Protein AF-A0A6G2QVH0-F1 (afdb_monomer)

Sequence (112 aa):
EAAEGAGGGAPEDGAGQADGPSGGPSKIRRVLAEARAYLDSPPPLGRVRSSFAPGGARTLRADGPGWSLVARTDDIAFVLLDDEPGEVLPVGRGPELPGLLEALDQMAVRPL

Nearest PDB structures (foldseek):
  1tlt-assembly1_B  TM=5.676E-01  e=3.567E+00  Escherichia coli
  6ake-assembly2_C  TM=4.814E-01  e=3.362E+00  Mus musculus
  4r7r-assembly1_A  TM=3.850E-01  e=2.093E+00  Clostridium perfringens ATCC 13124
  5b2g-assembly2_C  TM=3.885E-01  e=4.260E+00  Tequatrovirus T4

Radius of gyration: 17.77 Å; Cα contacts (8 Å, |Δi|>4): 153; chains: 1; bounding box: 30×69×36 Å

Mean predicted aligned error: 10.83 Å

Secondary structure (DSSP, 8-state):
--------------------SSSHHHHHHHHHHHHHHTTTSPPSTTSEEEEE-GGG-EEEEEEETTEEEEEETTSEEEEEESSSTT-EEEEE-TTTHHHHHHHHHHHSBPP-

Structure (mmCIF, N/CA/C/O backbone):
data_AF-A0A6G2QVH0-F1
#
_entry.id   AF-A0A6G2QVH0-F1
#
loop_
_atom_site.group_PDB
_atom_site.id
_atom_site.type_symbol
_atom_site.label_atom_id
_atom_site.label_alt_id
_atom_site.label_comp_id
_atom_site.label_asym_id
_a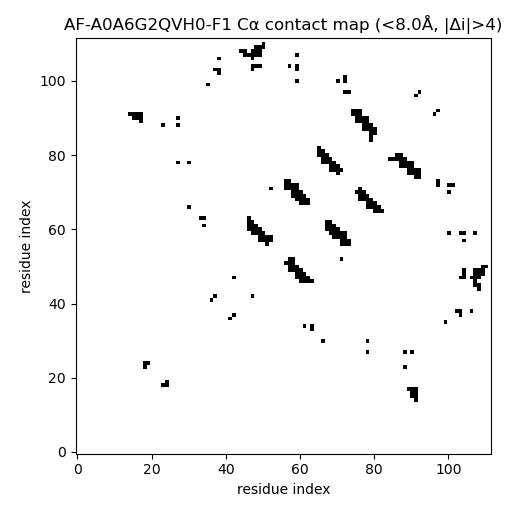tom_site.label_entity_id
_atom_site.label_seq_id
_atom_site.pdbx_PDB_ins_code
_atom_site.Cartn_x
_atom_site.Cartn_y
_atom_site.Cartn_z
_atom_site.occupancy
_atom_site.B_iso_or_equiv
_atom_site.auth_seq_id
_atom_site.auth_comp_id
_atom_site.auth_asym_id
_atom_site.auth_atom_id
_atom_site.pdbx_PDB_model_num
ATOM 1 N N . GLU A 1 1 ? 13.581 54.184 14.125 1.00 36.56 1 GLU A N 1
ATOM 2 C CA . GLU A 1 1 ? 12.708 53.866 12.975 1.00 36.56 1 GLU A CA 1
ATOM 3 C C . GLU A 1 1 ? 12.892 52.381 12.659 1.00 36.56 1 GLU A C 1
ATOM 5 O O . GLU A 1 1 ? 14.035 51.955 12.587 1.00 36.56 1 GLU A O 1
ATOM 10 N N . ALA A 1 2 ? 11.867 51.573 12.967 1.00 42.38 2 ALA A N 1
ATOM 11 C CA . ALA A 1 2 ? 11.057 50.780 12.013 1.00 42.38 2 ALA A CA 1
ATOM 12 C C . ALA A 1 2 ? 11.764 49.456 11.606 1.00 42.38 2 ALA A C 1
ATOM 14 O O . ALA A 1 2 ? 12.787 49.510 10.942 1.00 42.38 2 ALA A O 1
ATOM 15 N N . ALA A 1 3 ? 11.476 48.279 12.179 1.00 43.84 3 ALA A N 1
ATOM 16 C CA . ALA A 1 3 ? 10.267 47.430 12.178 1.00 43.84 3 ALA A CA 1
ATOM 17 C C . ALA A 1 3 ? 10.195 46.438 10.981 1.00 43.84 3 ALA A C 1
ATOM 19 O O . ALA A 1 3 ? 10.306 46.850 9.835 1.00 43.84 3 ALA A O 1
ATOM 20 N N . GLU A 1 4 ? 9.932 45.161 11.325 1.00 42.16 4 GLU A N 1
ATOM 21 C CA . GLU A 1 4 ? 9.333 44.064 10.518 1.00 42.16 4 GLU A CA 1
ATOM 22 C C . GLU A 1 4 ? 10.231 43.336 9.482 1.00 42.16 4 GLU A C 1
ATOM 24 O O . GLU A 1 4 ? 11.097 43.929 8.861 1.00 42.16 4 GLU A O 1
ATOM 29 N N . GLY A 1 5 ? 10.123 42.021 9.251 1.00 34.84 5 GLY A N 1
ATOM 30 C CA . GLY A 1 5 ? 9.069 41.083 9.626 1.00 34.84 5 GLY A CA 1
ATOM 31 C C . GLY A 1 5 ? 9.453 39.610 9.420 1.00 34.84 5 GLY A C 1
ATOM 32 O O . GLY A 1 5 ? 10.477 39.262 8.832 1.00 34.84 5 GLY A O 1
ATOM 33 N N . ALA A 1 6 ? 8.597 38.762 9.983 1.00 51.66 6 ALA A N 1
ATOM 34 C CA . ALA A 1 6 ? 8.628 37.310 9.961 1.00 51.66 6 ALA A CA 1
ATOM 35 C C . ALA A 1 6 ? 8.426 36.709 8.559 1.00 51.66 6 ALA A C 1
ATOM 37 O O . ALA A 1 6 ? 7.780 37.300 7.699 1.00 51.66 6 ALA A O 1
ATOM 38 N N . GLY A 1 7 ? 8.877 35.467 8.387 1.00 35.38 7 GLY A N 1
ATOM 39 C CA . GLY A 1 7 ? 8.505 34.629 7.252 1.00 35.38 7 GLY A CA 1
ATOM 40 C C . GLY A 1 7 ? 8.935 33.187 7.476 1.00 35.38 7 GLY A C 1
ATOM 41 O O . GLY A 1 7 ? 10.031 32.801 7.088 1.00 35.38 7 GLY A O 1
ATOM 42 N N . GLY A 1 8 ? 8.084 32.409 8.148 1.00 45.50 8 GLY A N 1
ATOM 43 C CA . GLY A 1 8 ? 8.244 30.964 8.260 1.00 45.50 8 GLY A CA 1
ATOM 44 C C . GLY A 1 8 ? 8.122 30.296 6.891 1.00 45.50 8 GLY A C 1
ATOM 45 O O . GLY A 1 8 ? 7.126 30.481 6.197 1.00 45.50 8 GLY A O 1
ATOM 46 N N . GLY A 1 9 ? 9.134 29.514 6.523 1.00 33.19 9 GLY A N 1
ATOM 47 C CA . GLY A 1 9 ? 9.053 28.534 5.445 1.00 33.19 9 GLY A CA 1
ATOM 48 C C . GLY A 1 9 ? 8.701 27.180 6.048 1.00 33.19 9 GLY A C 1
ATOM 49 O O . GLY A 1 9 ? 9.496 26.611 6.793 1.00 33.19 9 GLY A O 1
ATOM 50 N N . ALA A 1 10 ? 7.480 26.725 5.784 1.00 44.44 10 ALA A N 1
ATOM 51 C CA . ALA A 1 10 ? 6.983 25.393 6.106 1.00 44.44 10 ALA A CA 1
ATOM 52 C C . ALA A 1 10 ? 7.887 24.294 5.505 1.00 44.44 10 ALA A C 1
ATOM 54 O O . ALA A 1 10 ? 8.558 24.556 4.505 1.00 44.44 10 ALA A O 1
ATOM 55 N N . PRO A 1 11 ? 7.912 23.072 6.075 1.00 41.91 11 PRO A N 1
ATOM 56 C CA . PRO A 1 11 ? 8.564 21.950 5.415 1.00 41.91 11 PRO A CA 1
ATOM 57 C C . PRO A 1 11 ? 7.902 21.727 4.055 1.00 41.91 11 PRO A C 1
ATOM 59 O O . PRO A 1 11 ? 6.677 21.704 3.943 1.00 41.91 11 PRO A O 1
ATOM 62 N N . GLU A 1 12 ? 8.737 21.622 3.028 1.00 42.12 12 GLU A N 1
ATOM 63 C CA . GLU A 1 12 ? 8.329 21.332 1.664 1.00 42.12 12 GLU A CA 1
ATOM 64 C C . GLU A 1 12 ? 7.671 19.951 1.649 1.00 42.12 12 GLU A C 1
ATOM 66 O O . GLU A 1 12 ? 8.331 18.915 1.741 1.00 42.12 12 GLU A O 1
ATOM 71 N N . ASP A 1 13 ? 6.340 19.966 1.619 1.00 38.69 13 ASP A N 1
ATOM 72 C CA . ASP A 1 13 ? 5.498 18.799 1.422 1.00 38.69 13 ASP A CA 1
ATOM 73 C C . ASP A 1 13 ? 5.912 18.179 0.085 1.00 38.69 13 ASP A C 1
ATOM 75 O O . ASP A 1 13 ? 5.747 18.775 -0.985 1.00 38.69 13 ASP A O 1
ATOM 79 N N . GLY A 1 14 ? 6.565 17.021 0.174 1.00 41.44 14 GLY A N 1
ATOM 80 C CA . GLY A 1 14 ? 7.126 16.285 -0.944 1.00 41.44 14 GLY A CA 1
ATOM 81 C C . GLY A 1 14 ? 6.033 15.838 -1.902 1.00 41.44 14 GLY A C 1
ATOM 82 O O . GLY A 1 14 ? 5.589 14.692 -1.870 1.00 41.44 14 GLY A O 1
ATOM 83 N N . ALA A 1 15 ? 5.653 16.727 -2.816 1.00 42.66 15 ALA A N 1
ATOM 84 C CA . ALA A 1 15 ? 4.961 16.397 -4.047 1.00 42.66 15 ALA A CA 1
ATOM 85 C C . ALA A 1 15 ? 5.935 15.635 -4.957 1.00 42.66 15 ALA A C 1
ATOM 87 O O . ALA A 1 15 ? 6.425 16.141 -5.964 1.00 42.66 15 ALA A O 1
ATOM 88 N N . GLY A 1 16 ? 6.227 14.389 -4.581 1.00 41.03 16 GLY A N 1
ATOM 89 C CA . GLY A 1 16 ? 6.877 13.393 -5.419 1.00 41.03 16 GLY A CA 1
ATOM 90 C C . GLY A 1 16 ? 5.936 12.973 -6.542 1.00 41.03 16 GLY A C 1
ATOM 91 O O . GLY A 1 16 ? 5.456 11.841 -6.579 1.00 41.03 16 GLY A O 1
ATOM 92 N N . GLN A 1 17 ? 5.651 13.895 -7.459 1.00 47.59 17 GLN A N 1
ATOM 93 C CA . GLN A 1 17 ? 5.170 13.564 -8.788 1.00 47.59 17 GLN A CA 1
ATOM 94 C C . GLN A 1 17 ? 6.376 12.972 -9.527 1.00 47.59 17 GLN A C 1
ATOM 96 O O . GLN A 1 17 ? 7.109 13.674 -10.216 1.00 47.59 17 GLN A O 1
ATOM 101 N N . ALA A 1 18 ? 6.647 11.686 -9.300 1.00 48.97 18 ALA A N 1
ATOM 102 C CA . ALA A 1 18 ? 7.691 10.963 -10.011 1.00 48.97 18 ALA A CA 1
ATOM 103 C C . ALA A 1 18 ? 7.244 10.710 -11.464 1.00 48.97 18 ALA A C 1
ATOM 105 O O . ALA A 1 18 ? 6.919 9.589 -11.846 1.00 48.97 18 ALA A O 1
ATOM 106 N N . ASP A 1 19 ? 7.215 11.771 -12.272 1.00 47.31 19 ASP A N 1
ATOM 107 C CA . ASP A 1 19 ? 7.285 11.688 -13.730 1.00 47.31 19 ASP A CA 1
ATOM 108 C C . ASP A 1 19 ? 8.774 11.650 -14.112 1.00 47.31 19 ASP A C 1
ATOM 110 O O . ASP A 1 19 ? 9.397 12.648 -14.469 1.00 47.31 19 ASP A O 1
ATOM 114 N N . GLY A 1 20 ? 9.395 10.490 -13.884 1.00 40.84 20 GLY A N 1
ATOM 115 C CA . GLY A 1 20 ? 10.755 10.191 -14.331 1.00 40.84 20 GLY A CA 1
ATOM 116 C C . GLY A 1 20 ? 10.731 9.594 -15.745 1.00 40.84 20 GLY A C 1
ATOM 117 O O . GLY A 1 20 ? 9.853 8.776 -16.041 1.00 40.84 20 GLY A O 1
ATOM 118 N N . PRO A 1 21 ? 11.665 9.967 -16.639 1.00 46.03 21 PRO A N 1
ATOM 119 C CA . PRO A 1 21 ? 11.566 9.622 -18.048 1.00 46.03 21 PRO A CA 1
ATOM 120 C C . PRO A 1 21 ? 11.889 8.141 -18.288 1.00 46.03 21 PRO A C 1
ATOM 122 O O . PRO A 1 21 ? 12.950 7.655 -17.907 1.00 46.03 21 PRO A O 1
ATOM 125 N N . SER A 1 22 ? 11.004 7.485 -19.047 1.00 46.31 22 SER A N 1
ATOM 126 C CA . SER A 1 22 ? 11.174 6.175 -19.709 1.00 46.31 22 SER A CA 1
ATOM 127 C C . SER A 1 22 ? 10.753 4.930 -18.906 1.00 46.31 22 SER A C 1
ATOM 129 O O . SER A 1 22 ? 11.565 4.082 -18.569 1.00 46.31 22 SER A O 1
ATOM 131 N N . GLY A 1 23 ? 9.444 4.766 -18.668 1.00 49.31 23 GLY A N 1
ATOM 132 C CA . GLY A 1 23 ? 8.828 3.455 -18.369 1.00 49.31 23 GLY A CA 1
ATOM 133 C C . GLY A 1 23 ? 8.044 3.351 -17.055 1.00 49.31 23 GLY A C 1
ATOM 134 O O . GLY A 1 23 ? 7.127 2.533 -16.964 1.00 49.31 23 GLY A O 1
ATOM 135 N N . GLY A 1 24 ? 8.328 4.221 -16.081 1.00 57.97 24 GLY A N 1
ATOM 136 C CA . GLY A 1 24 ? 7.729 4.228 -14.737 1.00 57.97 24 GLY A CA 1
ATOM 137 C C . GLY A 1 24 ? 6.204 4.438 -14.654 1.00 57.97 24 GLY A C 1
ATOM 138 O O . GLY A 1 24 ? 5.532 3.639 -13.995 1.00 57.97 24 GLY A O 1
ATOM 139 N N . PRO A 1 25 ? 5.593 5.432 -15.337 1.00 63.97 25 PRO A N 1
ATOM 140 C CA . PRO A 1 25 ? 4.173 5.730 -15.133 1.00 63.97 25 PRO A CA 1
ATOM 141 C C . PRO A 1 25 ? 3.247 4.650 -15.703 1.00 63.97 25 PRO A C 1
ATOM 143 O O . PRO A 1 25 ? 2.178 4.404 -15.150 1.00 63.97 25 PRO A O 1
ATOM 146 N N . SER A 1 26 ? 3.645 3.951 -16.770 1.00 77.75 26 SER A N 1
ATOM 147 C CA . SER A 1 26 ? 2.822 2.869 -17.335 1.00 77.75 26 SER A CA 1
ATOM 148 C C . SER A 1 26 ? 2.787 1.636 -16.433 1.00 77.75 26 SER A C 1
ATOM 150 O O . SER A 1 26 ? 1.726 1.032 -16.273 1.00 77.75 26 SER A O 1
ATOM 152 N N . LYS A 1 27 ? 3.914 1.286 -15.798 1.00 84.75 27 LYS A N 1
ATOM 153 C CA . LYS A 1 27 ? 3.999 0.143 -14.876 1.00 84.75 27 LYS A CA 1
ATOM 154 C C . LYS A 1 27 ? 3.210 0.404 -13.591 1.00 84.75 27 LYS A C 1
ATOM 156 O O . LYS A 1 27 ? 2.406 -0.434 -13.190 1.00 84.75 27 LYS A O 1
ATOM 161 N N . ILE A 1 28 ? 3.352 1.598 -13.009 1.00 86.69 28 ILE A N 1
ATOM 162 C CA . ILE A 1 28 ? 2.584 2.014 -11.824 1.00 86.69 28 ILE A CA 1
ATOM 163 C C . ILE A 1 28 ? 1.083 2.006 -12.128 1.00 86.69 28 ILE A C 1
ATOM 165 O O . ILE A 1 28 ? 0.311 1.390 -11.399 1.00 86.69 28 ILE A O 1
ATOM 169 N N . ARG A 1 29 ? 0.653 2.635 -13.231 1.00 87.00 29 ARG A N 1
ATOM 170 C CA . ARG A 1 29 ? -0.769 2.681 -13.618 1.00 87.00 29 ARG A CA 1
ATOM 171 C C . ARG A 1 29 ? -1.355 1.291 -13.838 1.00 87.00 29 ARG A C 1
ATOM 173 O O . ARG A 1 29 ? -2.493 1.056 -13.441 1.00 87.00 29 ARG A O 1
ATOM 180 N N . ARG A 1 30 ? -0.582 0.371 -14.425 1.00 88.81 30 ARG A N 1
ATOM 181 C CA . ARG A 1 30 ? -0.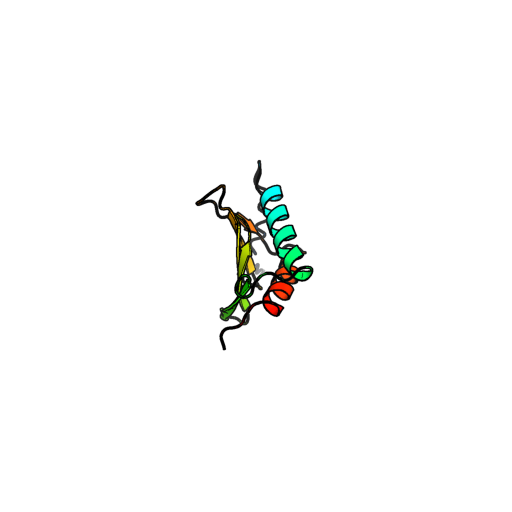977 -1.035 -14.563 1.00 88.81 30 ARG A CA 1
ATOM 182 C C . ARG A 1 30 ? -1.217 -1.674 -13.194 1.00 88.81 30 ARG A C 1
ATOM 184 O O . ARG A 1 30 ? -2.293 -2.217 -12.976 1.00 88.81 30 ARG A O 1
ATOM 191 N N . VAL A 1 31 ? -0.264 -1.562 -12.269 1.00 91.31 31 VAL A N 1
ATOM 192 C CA . VAL A 1 31 ? -0.397 -2.140 -10.922 1.00 91.31 31 VAL A CA 1
ATOM 193 C C . VAL A 1 31 ? -1.576 -1.539 -10.160 1.00 91.31 31 VAL A C 1
ATOM 195 O O . VAL A 1 31 ? -2.341 -2.277 -9.550 1.00 91.31 31 VAL A O 1
ATOM 198 N N . LEU A 1 32 ? -1.788 -0.222 -10.233 1.00 90.50 32 LEU A N 1
ATOM 199 C CA . LEU A 1 32 ? -2.937 0.424 -9.590 1.00 90.50 32 LEU A CA 1
ATOM 200 C C . LEU A 1 32 ? -4.272 -0.037 -10.189 1.00 90.50 32 LEU A C 1
ATOM 202 O O . LEU A 1 32 ? -5.236 -0.225 -9.449 1.00 90.50 32 LEU A O 1
ATOM 206 N N . ALA A 1 33 ? -4.336 -0.259 -11.504 1.00 91.19 33 ALA A N 1
ATOM 207 C CA . ALA A 1 33 ? -5.521 -0.808 -12.156 1.00 91.19 33 ALA A CA 1
ATOM 208 C C . ALA A 1 33 ? -5.787 -2.263 -11.731 1.00 91.19 33 ALA A C 1
ATOM 210 O O . 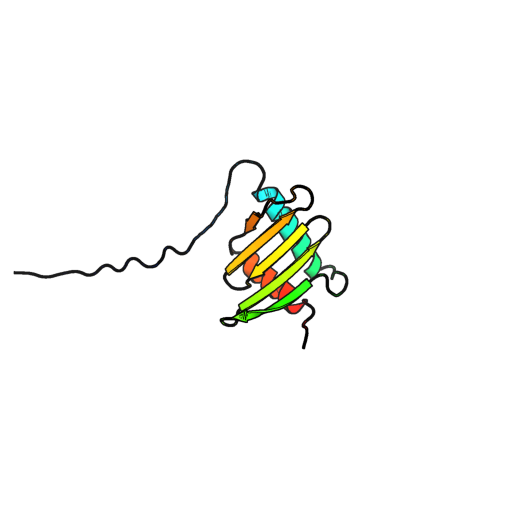ALA A 1 33 ? -6.925 -2.605 -11.415 1.00 91.19 33 ALA A O 1
ATOM 211 N N . GLU A 1 34 ? -4.749 -3.102 -11.658 1.00 92.25 34 GLU A N 1
ATOM 212 C CA . GLU A 1 34 ? -4.855 -4.481 -11.163 1.00 92.25 34 GLU A CA 1
ATOM 213 C C . GLU A 1 34 ? -5.269 -4.523 -9.683 1.00 92.25 34 GLU A C 1
ATOM 215 O O . GLU A 1 34 ? -6.169 -5.273 -9.312 1.00 92.25 34 GLU A O 1
ATOM 220 N N . ALA A 1 35 ? -4.688 -3.665 -8.843 1.00 92.00 35 ALA A N 1
ATOM 221 C CA . ALA A 1 35 ? -5.082 -3.521 -7.445 1.00 92.00 35 ALA A CA 1
ATOM 222 C C . ALA A 1 35 ? -6.534 -3.038 -7.312 1.00 92.00 35 ALA A C 1
ATOM 224 O O . ALA A 1 35 ? -7.265 -3.508 -6.445 1.00 92.00 35 ALA A O 1
ATOM 225 N N . ARG A 1 36 ? -6.991 -2.135 -8.187 1.00 90.88 36 ARG A N 1
ATOM 226 C CA . ARG A 1 36 ? -8.391 -1.691 -8.217 1.00 90.88 36 ARG A CA 1
ATOM 227 C C . ARG A 1 36 ? -9.339 -2.803 -8.658 1.00 90.88 36 ARG A C 1
ATOM 229 O O . ARG A 1 36 ? -10.458 -2.855 -8.157 1.00 90.88 36 ARG A O 1
ATOM 236 N N . ALA A 1 37 ? -8.903 -3.710 -9.530 1.00 91.56 37 ALA A N 1
ATOM 237 C CA . ALA A 1 37 ? -9.702 -4.864 -9.935 1.00 91.56 37 ALA A CA 1
ATOM 238 C C . ALA A 1 37 ? -10.028 -5.796 -8.756 1.00 91.56 37 ALA A C 1
ATOM 240 O O . ALA A 1 37 ? -11.054 -6.465 -8.794 1.00 91.56 37 ALA A O 1
ATOM 241 N N . TYR A 1 38 ? -9.235 -5.788 -7.676 1.00 91.31 38 TYR A N 1
ATOM 242 C CA . TYR A 1 38 ? -9.578 -6.513 -6.447 1.00 91.31 38 TYR A CA 1
ATOM 243 C C . TYR A 1 38 ? -10.863 -6.017 -5.791 1.00 91.31 38 TYR A C 1
ATOM 245 O O . TYR A 1 38 ? -11.538 -6.804 -5.139 1.00 91.31 38 TYR A O 1
ATOM 253 N N . LEU A 1 39 ? -11.228 -4.747 -5.981 1.00 88.81 39 LEU A N 1
ATOM 254 C CA . LEU A 1 39 ? -12.482 -4.198 -5.463 1.00 88.81 39 LEU A CA 1
ATOM 255 C C . LEU A 1 39 ? -13.713 -4.770 -6.176 1.00 88.81 39 LEU A C 1
ATOM 257 O O . LEU A 1 39 ? -14.782 -4.824 -5.579 1.00 88.81 39 LEU A O 1
ATOM 261 N N . ASP A 1 40 ? -13.556 -5.189 -7.432 1.00 89.31 40 ASP A N 1
ATOM 262 C CA . ASP A 1 40 ? -14.616 -5.802 -8.236 1.00 89.31 40 ASP A CA 1
ATOM 263 C C . ASP A 1 40 ? -14.601 -7.334 -8.107 1.00 89.31 40 ASP A C 1
ATOM 265 O O . ASP A 1 40 ? -15.616 -7.959 -7.805 1.00 89.31 40 ASP A O 1
ATOM 269 N N . SER A 1 41 ? -13.418 -7.935 -8.247 1.00 88.38 41 SER A N 1
ATOM 270 C CA . SER A 1 41 ? -13.192 -9.371 -8.132 1.00 88.38 41 SER A CA 1
ATOM 271 C C . SER A 1 41 ? -12.246 -9.655 -6.959 1.00 88.38 41 SER A C 1
ATOM 273 O O . SER A 1 41 ? -11.022 -9.623 -7.140 1.00 88.38 41 SER A O 1
ATOM 275 N N . PRO A 1 42 ? -12.781 -9.947 -5.757 1.00 86.12 42 PRO A N 1
ATOM 276 C CA . PRO A 1 42 ? -11.981 -10.060 -4.547 1.00 86.12 42 PRO A CA 1
ATOM 277 C C . PRO A 1 42 ? -10.919 -11.163 -4.671 1.00 86.12 42 PRO A C 1
ATOM 279 O O . PRO A 1 42 ? -11.211 -12.267 -5.143 1.00 86.12 42 PRO A O 1
ATOM 282 N N . PRO A 1 43 ? -9.673 -10.890 -4.250 1.00 86.19 43 PRO A N 1
ATOM 283 C CA . PRO A 1 43 ? -8.593 -11.851 -4.328 1.00 86.19 43 PRO A CA 1
ATOM 284 C C . PRO A 1 43 ? -8.739 -12.958 -3.271 1.00 86.19 43 PRO A C 1
ATOM 286 O O . PRO A 1 43 ? -9.506 -12.821 -2.314 1.00 86.19 43 PRO A O 1
ATOM 289 N N . PRO A 1 44 ? -7.951 -14.044 -3.383 1.00 85.81 44 PRO A N 1
ATOM 290 C CA . PRO A 1 44 ? -7.808 -15.019 -2.311 1.00 85.81 44 PRO A CA 1
ATOM 291 C C . PRO A 1 44 ? -7.476 -14.350 -0.973 1.00 85.81 44 PRO A C 1
ATOM 293 O O . PRO A 1 44 ? -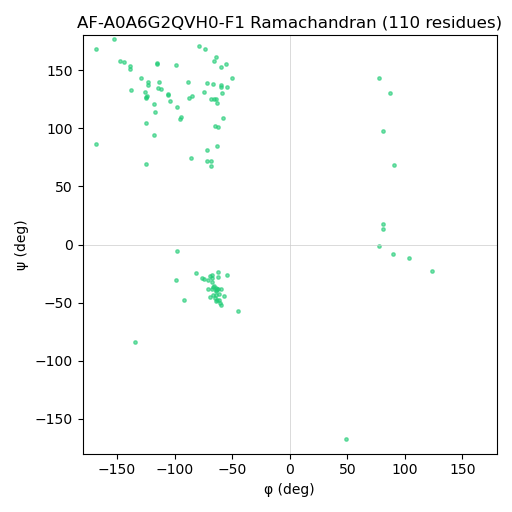6.717 -13.377 -0.911 1.00 85.81 44 PRO A O 1
ATOM 296 N N . LEU A 1 45 ? -8.025 -14.904 0.108 1.00 82.00 45 LEU A N 1
ATOM 297 C CA . LEU A 1 45 ? -7.815 -14.397 1.462 1.00 82.00 45 LEU A CA 1
ATOM 298 C C . LEU A 1 45 ? -6.319 -14.292 1.787 1.00 82.00 45 LEU A C 1
ATOM 300 O O . LEU A 1 45 ? -5.541 -15.202 1.509 1.00 82.00 45 LEU A O 1
ATOM 304 N N . GLY A 1 46 ? -5.929 -13.175 2.402 1.00 84.25 46 GLY A N 1
ATOM 305 C CA . GLY A 1 46 ? -4.543 -12.907 2.790 1.00 84.25 46 GLY A CA 1
ATOM 306 C C . GLY A 1 46 ? -3.693 -12.206 1.729 1.00 84.25 46 GLY A C 1
ATOM 307 O O . GLY A 1 46 ? -2.609 -11.748 2.082 1.00 84.25 46 GLY A O 1
ATOM 308 N N . ARG A 1 47 ? -4.198 -12.044 0.496 1.00 89.44 47 ARG A N 1
ATOM 309 C CA . ARG A 1 47 ? -3.553 -11.251 -0.569 1.00 89.44 47 ARG A CA 1
ATOM 310 C C . ARG A 1 47 ? -3.516 -9.750 -0.272 1.00 89.44 47 ARG A C 1
ATOM 312 O O . ARG A 1 47 ? -2.633 -9.032 -0.725 1.00 89.44 47 ARG A O 1
ATOM 319 N N . VAL A 1 48 ? -4.490 -9.264 0.494 1.00 91.94 48 VAL A N 1
ATOM 320 C CA . VAL A 1 48 ? -4.504 -7.892 1.005 1.00 91.94 48 VAL A CA 1
ATOM 321 C C . VAL A 1 48 ? -4.472 -7.956 2.525 1.00 91.94 48 VAL A C 1
ATOM 323 O O . VAL A 1 48 ? -5.342 -8.563 3.159 1.00 91.94 48 VAL A O 1
ATOM 326 N N . ARG A 1 49 ? -3.440 -7.355 3.115 1.00 91.12 49 ARG A N 1
ATOM 327 C CA . ARG A 1 49 ? -3.210 -7.317 4.560 1.00 91.12 49 ARG A CA 1
ATOM 328 C C . ARG A 1 49 ? -3.109 -5.877 5.014 1.00 91.12 49 ARG A C 1
ATOM 330 O O . ARG A 1 49 ? -2.437 -5.063 4.386 1.00 91.12 49 ARG A O 1
ATOM 337 N N . SER A 1 50 ? -3.748 -5.601 6.137 1.00 90.25 50 SER A N 1
ATOM 338 C CA . SER A 1 50 ? -3.721 -4.300 6.778 1.00 90.25 50 SER A CA 1
ATOM 339 C C . SER A 1 50 ? -3.210 -4.454 8.198 1.00 90.25 50 SER A C 1
ATOM 341 O O . SER A 1 50 ? -3.531 -5.417 8.898 1.00 90.25 50 SER A O 1
ATOM 343 N N . SER A 1 51 ? -2.381 -3.519 8.630 1.00 88.31 51 SER A N 1
ATOM 344 C CA . SER A 1 51 ? -1.839 -3.465 9.978 1.00 88.31 51 SER A CA 1
ATOM 345 C C . SER A 1 51 ? -1.842 -2.031 10.481 1.00 88.31 51 SER A C 1
ATOM 347 O O . SER A 1 51 ? -1.798 -1.072 9.712 1.00 88.31 51 SER A O 1
ATOM 349 N N . PHE A 1 52 ? -1.957 -1.877 11.796 1.00 86.56 52 PHE A N 1
ATOM 350 C CA . PHE A 1 52 ? -1.953 -0.555 12.405 1.00 86.56 52 PHE A CA 1
ATOM 351 C C . PHE A 1 52 ? -0.587 0.112 12.229 1.00 86.56 52 PHE A C 1
ATOM 353 O O . PHE A 1 52 ? 0.452 -0.523 12.412 1.00 86.56 52 PHE A O 1
ATOM 360 N N . ALA A 1 53 ? -0.606 1.401 11.902 1.00 85.88 53 ALA A N 1
ATOM 361 C CA . ALA A 1 53 ? 0.560 2.268 11.909 1.00 85.88 53 ALA A CA 1
ATOM 362 C C . ALA A 1 53 ? 0.371 3.363 12.979 1.00 85.88 53 ALA A C 1
ATOM 364 O O . ALA A 1 53 ? -0.764 3.686 13.344 1.00 85.88 53 ALA A O 1
ATOM 365 N N . PRO A 1 54 ? 1.457 3.949 13.510 1.00 85.00 54 PRO A N 1
ATOM 366 C CA . PRO A 1 54 ? 1.348 5.110 14.387 1.00 85.00 54 PRO A CA 1
ATOM 367 C C . PRO A 1 54 ? 0.655 6.287 13.677 1.00 85.00 54 PRO A C 1
ATOM 369 O O . PRO A 1 54 ? 0.715 6.418 12.456 1.00 85.00 54 PRO A O 1
ATOM 372 N N . GLY A 1 55 ? -0.001 7.152 14.457 1.00 83.00 55 GLY A N 1
ATOM 373 C CA . GLY A 1 55 ? -0.678 8.347 13.936 1.00 83.00 55 GLY A CA 1
ATOM 374 C C . GLY A 1 55 ? -2.067 8.100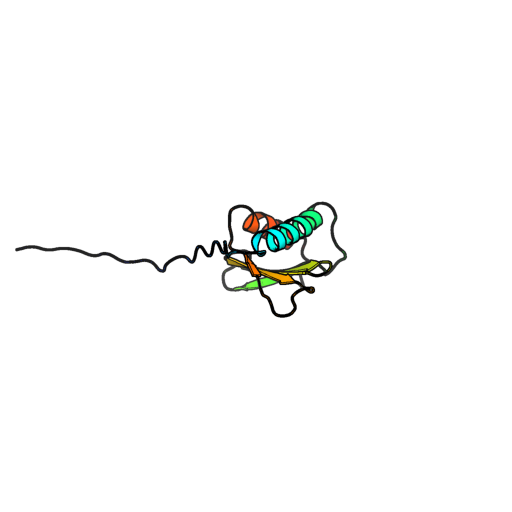 13.340 1.00 83.00 55 GLY A C 1
ATOM 375 O O . GLY A 1 55 ? -2.556 8.930 12.587 1.00 83.00 55 GLY A O 1
ATOM 376 N N . GLY A 1 56 ? -2.706 6.963 13.640 1.00 82.50 56 GLY A N 1
ATOM 377 C CA . GLY A 1 56 ? -4.047 6.638 13.130 1.00 82.50 56 GLY A CA 1
ATOM 378 C C . GLY A 1 56 ? -4.070 6.168 11.671 1.00 82.50 56 GLY A C 1
ATOM 379 O O . GLY A 1 56 ? -5.128 5.797 11.167 1.00 82.50 56 GLY A O 1
ATOM 380 N N . ALA A 1 57 ? -2.911 6.130 11.012 1.00 87.12 57 ALA A N 1
ATOM 381 C CA . ALA A 1 57 ? -2.747 5.546 9.692 1.00 87.12 57 ALA A CA 1
ATOM 382 C C . ALA A 1 57 ? -2.667 4.011 9.760 1.00 87.12 57 ALA A C 1
ATOM 384 O O . ALA A 1 57 ? -2.552 3.399 10.828 1.00 87.12 57 ALA A O 1
ATOM 385 N N . ARG A 1 58 ? -2.699 3.369 8.593 1.00 89.75 58 ARG A N 1
ATOM 386 C CA . ARG A 1 58 ? -2.547 1.918 8.462 1.00 89.75 58 ARG A CA 1
ATOM 387 C C . ARG A 1 58 ? -1.479 1.610 7.424 1.00 89.75 58 ARG A C 1
ATOM 389 O O . ARG A 1 58 ? -1.344 2.330 6.433 1.00 89.75 58 ARG A O 1
ATOM 396 N N . THR A 1 59 ? -0.695 0.568 7.675 1.00 92.19 59 THR A N 1
ATOM 397 C CA . THR A 1 59 ? 0.168 -0.027 6.660 1.00 92.19 59 THR A CA 1
ATOM 398 C C . THR A 1 59 ? -0.634 -1.078 5.908 1.00 92.19 59 THR A C 1
ATOM 400 O O . THR A 1 59 ? -1.230 -1.978 6.500 1.00 92.19 59 THR A O 1
ATOM 403 N N . LEU A 1 60 ? -0.668 -0.946 4.590 1.00 93.31 60 LEU A N 1
ATOM 404 C CA . LEU A 1 60 ? -1.377 -1.830 3.683 1.00 93.31 60 LEU A CA 1
ATOM 405 C C . LEU A 1 60 ? -0.357 -2.556 2.813 1.00 93.31 60 LEU A C 1
ATOM 407 O O . LEU A 1 60 ? 0.557 -1.938 2.272 1.00 93.31 60 LEU A O 1
ATOM 411 N N . ARG A 1 61 ? -0.532 -3.863 2.649 1.00 94.12 61 ARG A N 1
ATOM 412 C CA . ARG A 1 61 ? 0.194 -4.662 1.666 1.00 94.12 61 ARG A CA 1
ATOM 413 C C . ARG A 1 61 ? -0.802 -5.395 0.783 1.00 94.12 61 ARG A C 1
ATOM 415 O O . ARG A 1 61 ? -1.656 -6.106 1.306 1.00 94.12 61 ARG A O 1
ATOM 422 N N . ALA A 1 62 ? -0.659 -5.248 -0.526 1.00 94.38 62 ALA A N 1
ATOM 423 C CA . ALA A 1 62 ? -1.396 -6.018 -1.517 1.00 94.38 62 ALA A CA 1
ATOM 424 C C . ALA A 1 62 ? -0.405 -6.719 -2.446 1.00 94.38 62 ALA A C 1
ATOM 426 O O . ALA A 1 62 ? 0.488 -6.074 -2.990 1.00 94.38 62 ALA A O 1
ATOM 427 N N . ASP A 1 63 ? -0.539 -8.026 -2.616 1.00 93.19 63 ASP A N 1
ATOM 428 C CA . ASP A 1 63 ? 0.219 -8.779 -3.617 1.00 93.19 63 ASP A CA 1
ATOM 429 C C . ASP A 1 63 ? -0.614 -9.031 -4.876 1.00 93.19 63 ASP A C 1
ATOM 431 O O . ASP A 1 63 ? -1.843 -9.035 -4.846 1.00 93.19 63 ASP A O 1
ATOM 435 N N . GLY A 1 64 ? 0.051 -9.209 -6.010 1.00 90.69 64 GLY A N 1
ATOM 436 C CA . GLY A 1 64 ? -0.563 -9.592 -7.272 1.00 90.69 64 GLY A CA 1
ATOM 437 C C . GLY A 1 64 ? 0.415 -10.344 -8.168 1.00 90.69 64 GLY A C 1
ATOM 438 O O . GLY A 1 64 ? 1.564 -10.573 -7.787 1.00 90.69 64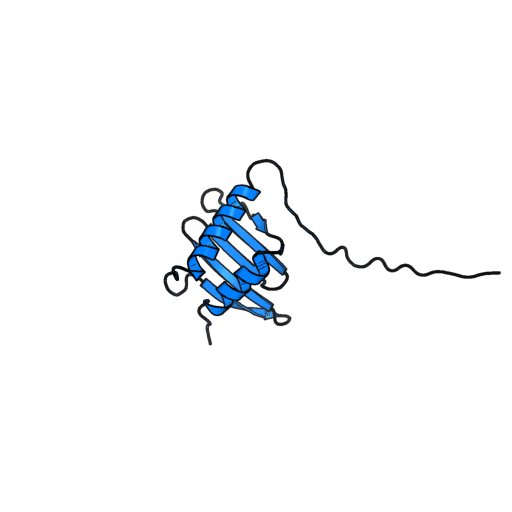 GLY A O 1
ATOM 439 N N . PRO A 1 65 ? -0.037 -10.807 -9.342 1.00 88.75 65 PRO A N 1
ATOM 440 C CA . PRO A 1 65 ? 0.802 -11.583 -10.246 1.00 88.75 65 PRO A CA 1
ATOM 441 C C . PRO A 1 65 ? 1.960 -10.727 -10.781 1.00 88.75 65 PRO A C 1
ATOM 443 O O . PRO A 1 65 ? 1.783 -9.909 -11.680 1.00 88.75 65 PRO A O 1
ATOM 446 N N . GLY A 1 66 ? 3.155 -10.931 -10.222 1.00 90.12 66 GLY A N 1
ATOM 447 C CA . GLY A 1 66 ? 4.369 -10.211 -10.613 1.00 90.12 66 GLY A CA 1
ATOM 448 C C . GLY A 1 66 ? 4.515 -8.817 -9.997 1.00 90.12 66 GLY A C 1
ATOM 449 O O . GLY A 1 66 ? 5.354 -8.044 -10.455 1.00 90.12 66 GLY A O 1
ATOM 450 N N . TRP A 1 67 ? 3.717 -8.473 -8.978 1.00 93.31 67 TRP A N 1
ATOM 451 C CA . TRP A 1 67 ? 3.851 -7.199 -8.273 1.00 93.31 67 TRP A CA 1
ATOM 452 C C . TRP A 1 67 ? 3.484 -7.287 -6.790 1.00 93.31 67 TRP A C 1
ATOM 454 O O . TRP A 1 67 ? 2.758 -8.169 -6.330 1.00 93.31 67 TRP A O 1
ATOM 464 N N . SER A 1 68 ? 3.994 -6.340 -6.014 1.00 93.31 68 SER A N 1
ATOM 465 C CA . SER A 1 68 ? 3.593 -6.102 -4.631 1.00 93.31 68 SER A CA 1
ATOM 466 C C . SER A 1 68 ? 3.475 -4.605 -4.379 1.00 93.31 68 SER A C 1
ATOM 468 O O . SER A 1 68 ? 4.365 -3.837 -4.723 1.00 93.31 68 SER A O 1
ATOM 470 N N . LEU A 1 69 ? 2.376 -4.195 -3.759 1.00 93.56 69 LEU A N 1
ATOM 471 C CA . LEU A 1 69 ? 2.115 -2.834 -3.315 1.00 93.56 69 LEU A CA 1
ATOM 472 C C . LEU A 1 69 ? 2.256 -2.786 -1.793 1.00 93.56 69 LEU A C 1
ATOM 474 O O . LEU A 1 69 ? 1.623 -3.572 -1.086 1.00 93.56 69 LEU A O 1
ATOM 478 N N . VAL A 1 70 ? 3.042 -1.845 -1.282 1.00 94.19 70 VAL A N 1
ATOM 479 C CA . VAL A 1 70 ? 3.134 -1.532 0.149 1.00 94.19 70 VAL A CA 1
ATOM 480 C C . VAL A 1 70 ? 2.839 -0.056 0.333 1.00 94.19 70 VAL A C 1
ATOM 482 O O . VAL A 1 70 ? 3.478 0.776 -0.295 1.00 94.19 70 VAL A O 1
ATOM 485 N N . ALA A 1 71 ? 1.890 0.289 1.190 1.00 94.19 71 ALA A N 1
ATOM 486 C CA . ALA A 1 71 ? 1.453 1.665 1.352 1.00 94.19 71 ALA A CA 1
ATOM 487 C C . ALA A 1 71 ? 1.215 2.032 2.808 1.00 94.19 71 ALA A C 1
ATOM 489 O O . ALA A 1 71 ? 0.855 1.188 3.628 1.00 94.19 71 ALA A O 1
ATOM 490 N N . ARG A 1 72 ? 1.352 3.321 3.109 1.00 92.31 72 ARG A N 1
ATOM 491 C CA . ARG A 1 72 ? 0.755 3.933 4.292 1.00 92.31 72 ARG A CA 1
ATOM 492 C C . ARG A 1 72 ? -0.450 4.739 3.822 1.00 92.31 72 ARG A C 1
ATOM 494 O O . ARG A 1 72 ? -0.295 5.620 2.984 1.00 92.31 72 ARG A O 1
ATOM 501 N N . THR A 1 73 ? -1.633 4.451 4.361 1.00 89.31 73 THR A N 1
ATOM 502 C CA . THR A 1 73 ? -2.911 5.037 3.897 1.00 89.31 73 THR A CA 1
ATOM 503 C C . THR A 1 73 ? -2.928 6.568 3.881 1.00 89.31 73 THR A C 1
ATOM 505 O O . THR A 1 73 ? -3.653 7.169 3.098 1.00 89.31 73 THR A O 1
ATOM 508 N N . ASP A 1 74 ? -2.114 7.194 4.727 1.00 88.06 74 ASP A N 1
ATOM 509 C CA . ASP A 1 74 ? -2.029 8.642 4.884 1.00 88.06 74 ASP A CA 1
ATOM 510 C C . ASP A 1 74 ? -0.875 9.296 4.097 1.00 88.06 74 ASP A C 1
ATOM 512 O O . ASP A 1 74 ? -0.795 10.511 4.071 1.00 88.06 74 ASP A O 1
ATOM 516 N N . ASP A 1 75 ? 0.016 8.560 3.437 1.00 87.75 75 ASP A N 1
ATOM 517 C CA . ASP A 1 75 ? 1.286 9.150 2.979 1.00 87.75 75 ASP A CA 1
ATOM 518 C C . ASP A 1 75 ? 1.622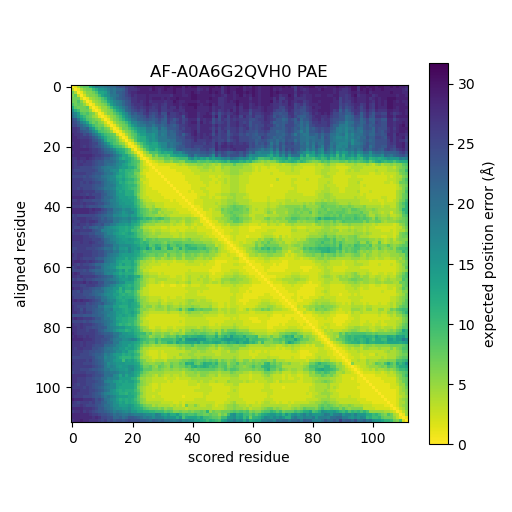 8.769 1.533 1.00 87.75 75 ASP A C 1
ATOM 520 O O . ASP A 1 75 ? 1.303 9.499 0.593 1.00 87.75 75 ASP A O 1
ATOM 524 N N . ILE A 1 76 ? 2.221 7.596 1.346 1.00 88.62 76 ILE A N 1
ATOM 525 C CA . ILE A 1 76 ? 2.768 7.147 0.069 1.00 88.62 76 ILE A CA 1
ATOM 526 C C . ILE A 1 76 ? 2.556 5.639 -0.107 1.00 88.62 76 ILE A C 1
ATOM 528 O O . ILE A 1 76 ? 2.418 4.892 0.871 1.00 88.62 76 ILE A O 1
ATOM 532 N N . ALA A 1 77 ? 2.552 5.183 -1.360 1.00 92.69 77 ALA A N 1
ATOM 533 C CA . ALA A 1 77 ? 2.666 3.774 -1.705 1.00 92.69 77 ALA A CA 1
ATOM 534 C C . ALA A 1 77 ? 3.957 3.483 -2.472 1.00 92.69 77 ALA A C 1
ATOM 536 O O . ALA A 1 77 ? 4.529 4.340 -3.135 1.00 92.69 77 ALA A O 1
ATOM 537 N N . PHE A 1 78 ? 4.396 2.240 -2.401 1.00 92.69 78 PHE A N 1
ATOM 538 C CA . PHE A 1 78 ? 5.539 1.708 -3.113 1.00 92.69 78 PHE A CA 1
ATOM 539 C C . PHE A 1 78 ? 5.088 0.480 -3.887 1.00 92.69 78 PHE A C 1
ATOM 541 O O . PHE A 1 78 ? 4.432 -0.405 -3.332 1.00 92.69 78 PHE A O 1
ATOM 548 N N . VAL A 1 79 ? 5.444 0.433 -5.164 1.00 92.31 79 VAL A N 1
ATOM 549 C CA . VAL A 1 79 ? 5.222 -0.712 -6.042 1.00 92.31 79 VAL A CA 1
ATOM 550 C C . VAL A 1 79 ? 6.554 -1.413 -6.264 1.00 92.31 79 VAL A C 1
ATOM 552 O O . VAL A 1 79 ? 7.547 -0.786 -6.621 1.00 92.31 79 VAL A O 1
ATOM 555 N N . LEU A 1 80 ? 6.558 -2.721 -6.052 1.00 92.44 80 LEU A N 1
ATOM 556 C CA . LEU A 1 80 ? 7.656 -3.623 -6.355 1.00 92.44 80 LEU A CA 1
ATOM 557 C C . LEU A 1 80 ? 7.201 -4.531 -7.494 1.00 92.44 80 LEU A C 1
ATOM 559 O O . LEU A 1 80 ? 6.086 -5.057 -7.443 1.00 92.44 80 LEU A O 1
ATOM 563 N N . LEU A 1 81 ? 8.048 -4.717 -8.502 1.00 90.56 81 LEU A N 1
ATOM 564 C CA . LEU A 1 81 ? 7.774 -5.563 -9.662 1.00 90.56 81 LEU A CA 1
ATOM 565 C C . LEU A 1 81 ? 8.721 -6.761 -9.658 1.00 90.56 81 LEU A C 1
ATOM 567 O O . LEU A 1 81 ? 9.901 -6.621 -9.354 1.00 90.56 81 LEU A O 1
ATOM 571 N N . ASP A 1 82 ? 8.203 -7.935 -10.005 1.00 87.38 82 ASP A N 1
ATOM 572 C CA . ASP A 1 82 ? 8.996 -9.171 -10.058 1.00 87.38 82 ASP A CA 1
ATOM 573 C C . ASP A 1 82 ? 9.925 -9.213 -11.285 1.00 87.38 82 ASP A C 1
ATOM 575 O O . ASP A 1 82 ? 11.011 -9.776 -11.215 1.00 87.38 82 ASP A O 1
ATOM 579 N N . ASP A 1 83 ? 9.520 -8.564 -12.386 1.00 82.19 83 ASP A N 1
ATOM 580 C CA . ASP A 1 83 ? 10.310 -8.429 -13.626 1.00 82.19 83 ASP A CA 1
ATOM 581 C C . ASP A 1 83 ? 11.558 -7.545 -13.436 1.00 82.19 83 ASP A C 1
ATOM 583 O O . ASP A 1 83 ? 12.574 -7.731 -14.103 1.00 82.19 83 ASP A O 1
ATOM 587 N N . GLU A 1 84 ? 11.510 -6.624 -12.470 1.00 81.19 84 GLU A N 1
ATOM 588 C CA . GLU A 1 84 ? 12.606 -5.715 -12.117 1.00 81.19 84 GLU A CA 1
ATOM 589 C C . GLU A 1 84 ? 12.948 -5.851 -10.626 1.00 81.19 84 GLU A C 1
ATOM 591 O O . GLU A 1 84 ? 12.694 -4.945 -9.822 1.00 81.19 84 GLU A O 1
ATOM 596 N N . PRO A 1 85 ? 13.520 -7.000 -10.220 1.00 75.00 85 PRO A N 1
ATOM 597 C CA . PRO A 1 85 ? 13.812 -7.262 -8.822 1.00 75.00 85 PRO A CA 1
ATOM 598 C C . PRO A 1 85 ? 14.844 -6.253 -8.302 1.00 75.00 85 PRO A C 1
ATOM 600 O O . PRO A 1 85 ? 15.963 -6.161 -8.804 1.00 75.00 85 PRO A O 1
ATOM 603 N N . GLY A 1 86 ? 14.466 -5.504 -7.264 1.00 77.06 86 GLY A N 1
ATOM 604 C CA . GLY A 1 86 ? 15.293 -4.460 -6.647 1.00 77.06 86 GLY A CA 1
ATOM 605 C C . GLY A 1 86 ? 14.889 -3.032 -7.016 1.00 77.06 86 GLY A C 1
ATOM 606 O O . GLY A 1 86 ? 15.323 -2.103 -6.335 1.00 77.06 86 GLY A O 1
ATOM 607 N N . GLU A 1 87 ? 14.023 -2.844 -8.017 1.00 84.62 87 GLU A N 1
ATOM 608 C CA . GLU A 1 87 ? 13.416 -1.543 -8.295 1.00 84.62 87 GLU A CA 1
ATOM 609 C C . GLU A 1 87 ? 12.175 -1.325 -7.416 1.00 84.62 87 GLU A C 1
ATOM 611 O O . GLU A 1 87 ? 11.268 -2.158 -7.341 1.00 84.62 87 GLU A O 1
ATOM 616 N N . VAL A 1 88 ? 12.147 -0.184 -6.724 1.00 88.62 88 VAL A N 1
ATOM 617 C CA . VAL A 1 88 ? 11.019 0.243 -5.892 1.00 88.62 88 VAL A CA 1
ATOM 618 C C . VAL A 1 88 ? 10.468 1.529 -6.483 1.00 88.62 88 VAL A C 1
ATOM 620 O O . VAL A 1 88 ? 11.139 2.559 -6.481 1.00 88.62 88 VAL A O 1
ATOM 623 N N . LEU A 1 89 ? 9.236 1.470 -6.979 1.00 90.00 89 LEU A N 1
ATOM 624 C CA . LEU A 1 89 ? 8.566 2.580 -7.643 1.00 90.00 89 LEU A CA 1
ATOM 625 C C . LEU A 1 89 ? 7.697 3.338 -6.626 1.00 90.00 89 LEU A C 1
ATOM 627 O O . LEU A 1 89 ? 6.667 2.806 -6.198 1.00 90.00 89 LEU A O 1
ATOM 631 N N . PRO A 1 90 ? 8.082 4.556 -6.205 1.00 90.06 90 PRO A N 1
ATOM 632 C CA . PRO A 1 90 ? 7.261 5.363 -5.315 1.00 90.06 90 PRO A CA 1
ATOM 633 C C . PRO A 1 90 ? 6.030 5.903 -6.051 1.00 90.06 90 PRO A C 1
ATOM 635 O O . PRO A 1 90 ? 6.104 6.372 -7.186 1.00 90.06 90 PRO A O 1
ATOM 638 N N . VAL A 1 91 ? 4.892 5.873 -5.369 1.00 88.62 91 VAL A N 1
ATOM 639 C CA . VAL A 1 91 ? 3.596 6.359 -5.837 1.00 88.62 91 VAL A CA 1
ATOM 640 C C . VAL A 1 91 ? 3.079 7.357 -4.808 1.00 88.62 91 VAL A C 1
ATOM 642 O O . VAL A 1 91 ? 2.628 6.975 -3.727 1.00 88.62 91 VAL A O 1
ATOM 645 N N . GLY A 1 92 ? 3.163 8.646 -5.137 1.00 86.88 92 GLY A N 1
ATOM 646 C CA . GLY A 1 92 ? 2.580 9.709 -4.318 1.00 86.88 92 GLY A CA 1
ATOM 647 C C . GLY A 1 92 ? 1.052 9.607 -4.240 1.00 86.88 92 GLY A C 1
ATOM 648 O O . GLY A 1 92 ? 0.427 8.974 -5.091 1.00 86.88 92 GLY A O 1
ATOM 649 N N . ARG A 1 93 ? 0.441 10.266 -3.244 1.00 82.06 93 ARG A N 1
ATOM 650 C CA 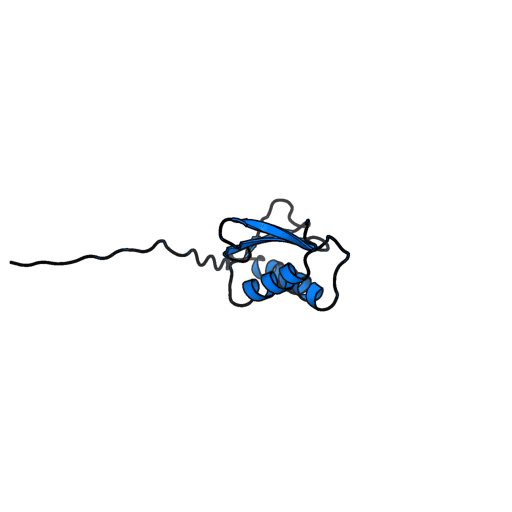. ARG A 1 93 ? -1.021 10.282 -3.019 1.00 82.06 93 ARG A CA 1
ATOM 651 C C . ARG A 1 93 ? -1.822 10.496 -4.308 1.00 82.06 93 ARG A C 1
ATOM 653 O O . ARG A 1 93 ? -2.676 9.689 -4.651 1.00 82.06 93 ARG A O 1
ATOM 660 N N . GLY A 1 94 ? -1.576 11.586 -5.032 1.00 80.94 94 GLY A N 1
ATOM 661 C CA . GLY A 1 94 ? -2.458 11.974 -6.136 1.00 80.94 94 GLY A CA 1
ATOM 662 C C . GLY A 1 94 ? -3.956 11.964 -5.743 1.00 80.94 94 GLY A C 1
ATOM 663 O O . GLY A 1 94 ? -4.303 11.887 -4.563 1.00 80.94 94 GLY A O 1
ATOM 664 N N . PRO A 1 95 ? -4.873 12.053 -6.716 1.00 79.56 95 PRO A N 1
ATOM 665 C CA . PRO A 1 95 ? -6.310 12.008 -6.435 1.00 79.56 95 PRO A CA 1
ATOM 666 C C . PRO A 1 95 ? -6.862 10.583 -6.251 1.00 79.56 95 PRO A C 1
ATOM 668 O O . PRO A 1 95 ? -7.887 10.404 -5.601 1.00 79.56 95 PRO A O 1
ATOM 671 N N . GLU A 1 96 ? -6.209 9.564 -6.819 1.00 81.06 96 GLU A N 1
ATOM 672 C CA . GLU A 1 96 ? -6.771 8.207 -6.907 1.00 81.06 96 GLU A CA 1
ATOM 673 C C . GLU A 1 96 ? -6.260 7.248 -5.822 1.00 81.06 96 GLU A C 1
ATOM 675 O O . GLU A 1 96 ? -6.995 6.349 -5.405 1.00 81.06 96 GLU A O 1
ATOM 680 N N . LEU A 1 97 ? -5.024 7.430 -5.336 1.00 87.06 97 LEU A N 1
ATOM 681 C CA . LEU A 1 97 ? -4.413 6.515 -4.370 1.00 87.06 97 LEU A CA 1
ATOM 682 C C . LEU A 1 97 ? -5.153 6.487 -3.024 1.00 87.06 97 LEU A C 1
ATOM 684 O O . LEU A 1 97 ? -5.445 5.379 -2.580 1.00 87.06 97 LEU A O 1
ATOM 688 N N . PRO A 1 98 ? -5.503 7.620 -2.370 1.00 88.81 98 PRO A N 1
ATOM 689 C CA . PRO A 1 98 ? -6.135 7.560 -1.052 1.00 88.81 98 PRO A CA 1
ATOM 690 C C . PRO A 1 98 ? -7.431 6.738 -1.056 1.00 88.81 98 PRO A C 1
ATOM 692 O O . PRO A 1 98 ? -7.611 5.875 -0.200 1.00 88.81 98 PRO A O 1
ATOM 695 N N . GLY A 1 99 ? -8.289 6.929 -2.066 1.00 90.00 99 GLY A N 1
ATOM 696 C CA . GLY A 1 99 ? -9.535 6.169 -2.195 1.00 90.00 99 GLY A CA 1
ATOM 697 C C . GLY A 1 99 ? -9.312 4.682 -2.486 1.00 90.00 99 GLY A C 1
ATOM 698 O O . GLY A 1 99 ? -10.034 3.834 -1.966 1.00 90.00 99 GLY A O 1
ATOM 699 N N . LEU A 1 100 ? -8.292 4.341 -3.282 1.00 90.62 100 LEU A N 1
ATOM 700 C CA . LEU A 1 100 ? -7.916 2.945 -3.514 1.00 90.62 100 LEU A CA 1
ATOM 701 C C . LEU A 1 100 ? -7.403 2.279 -2.229 1.00 90.62 100 LEU A C 1
ATOM 703 O O . LEU A 1 100 ? -7.814 1.164 -1.915 1.00 90.62 100 LEU A O 1
ATOM 707 N N . LEU A 1 101 ? -6.518 2.950 -1.487 1.00 92.12 101 LEU A N 1
ATOM 708 C CA . LEU A 1 101 ? -5.937 2.415 -0.255 1.00 92.12 101 LEU A CA 1
ATOM 709 C C . LEU A 1 101 ? -6.995 2.203 0.829 1.00 92.12 101 LEU A C 1
ATOM 711 O O . LEU A 1 101 ? -6.951 1.187 1.516 1.00 92.12 101 LEU A O 1
ATOM 715 N N . GLU A 1 102 ? -7.955 3.119 0.957 1.00 90.94 102 GLU A N 1
ATOM 716 C CA . GLU A 1 102 ? -9.075 2.971 1.889 1.00 90.94 102 GLU A CA 1
ATOM 717 C C . GLU A 1 102 ? -9.947 1.757 1.536 1.00 90.94 102 GLU A C 1
ATOM 719 O O . GLU A 1 102 ? -10.234 0.924 2.395 1.00 90.94 102 GLU A O 1
ATOM 724 N N . ALA A 1 103 ? -10.315 1.603 0.262 1.00 91.62 103 ALA A N 1
ATOM 725 C CA . ALA A 1 103 ? -11.135 0.479 -0.181 1.00 91.62 103 ALA A CA 1
ATOM 726 C C . ALA A 1 103 ? -10.420 -0.873 0.010 1.00 91.62 103 ALA A C 1
ATOM 728 O O . ALA A 1 103 ? -11.025 -1.853 0.453 1.00 91.62 103 ALA A O 1
ATOM 729 N N . LEU A 1 104 ? -9.113 -0.925 -0.261 1.00 91.31 104 LEU A N 1
ATOM 730 C CA . LEU A 1 104 ? -8.299 -2.111 0.005 1.00 91.31 104 LEU A CA 1
ATOM 731 C C . LEU A 1 104 ? -8.156 -2.387 1.508 1.00 91.31 104 LEU A C 1
ATOM 733 O O . LEU A 1 104 ? -8.195 -3.546 1.908 1.00 91.31 104 LEU A O 1
ATOM 737 N N . ASP A 1 105 ? -8.025 -1.360 2.351 1.00 89.62 105 ASP A N 1
ATOM 738 C CA . ASP A 1 105 ? -7.971 -1.511 3.810 1.00 89.62 105 ASP A CA 1
ATOM 739 C C . ASP A 1 105 ? -9.265 -2.096 4.395 1.00 89.62 105 ASP A C 1
ATOM 741 O O . ASP A 1 105 ? -9.223 -2.928 5.307 1.00 89.62 105 ASP A O 1
ATOM 745 N N . GLN A 1 106 ? -10.418 -1.702 3.852 1.00 88.19 106 GLN A N 1
ATOM 746 C CA . GLN A 1 106 ? -11.712 -2.260 4.245 1.00 88.19 106 GLN A CA 1
ATOM 747 C C . GLN A 1 106 ? -11.842 -3.743 3.878 1.00 88.19 106 GLN A C 1
ATOM 749 O O . GLN A 1 106 ? -12.425 -4.508 4.645 1.00 88.19 106 GLN A O 1
ATOM 754 N N . MET A 1 107 ? -11.270 -4.157 2.743 1.00 87.19 107 MET A N 1
ATOM 755 C CA . MET A 1 107 ? -11.220 -5.558 2.310 1.00 87.19 107 MET A CA 1
ATOM 756 C C . MET A 1 107 ? -10.167 -6.383 3.062 1.00 87.19 107 MET A C 1
ATOM 758 O O . MET A 1 107 ? -10.303 -7.601 3.195 1.00 87.19 107 MET A O 1
ATOM 762 N N . ALA A 1 108 ? -9.089 -5.742 3.511 1.00 87.19 108 ALA A N 1
ATOM 763 C CA . ALA A 1 108 ? -7.920 -6.416 4.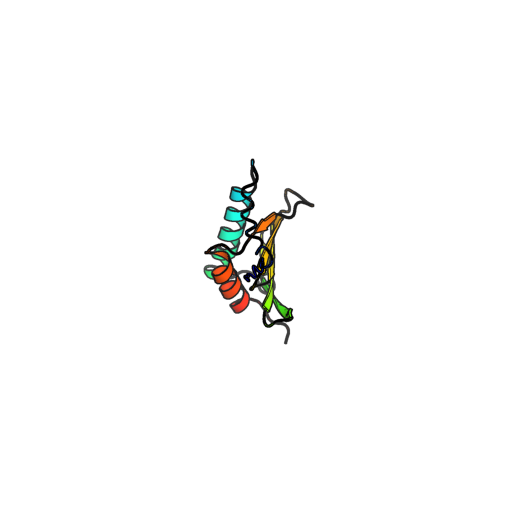042 1.00 87.19 108 ALA A CA 1
ATOM 764 C C . ALA A 1 108 ? -8.246 -7.282 5.264 1.00 87.19 108 ALA A C 1
ATOM 766 O O . ALA A 1 108 ? -8.931 -6.862 6.200 1.00 87.19 108 ALA A O 1
ATOM 767 N N . VAL A 1 109 ? -7.663 -8.482 5.301 1.00 78.69 109 VAL A N 1
ATOM 768 C CA . VAL A 1 109 ? -7.782 -9.358 6.470 1.00 78.69 109 VAL A CA 1
ATOM 769 C C . VAL A 1 109 ? -7.025 -8.731 7.640 1.00 78.69 109 VAL A C 1
ATOM 771 O O . VAL A 1 109 ? -5.830 -8.432 7.537 1.00 78.69 109 VAL A O 1
ATOM 774 N N . ARG A 1 110 ? -7.731 -8.548 8.759 1.00 72.00 110 ARG A N 1
ATOM 775 C CA . ARG A 1 110 ? -7.213 -7.934 9.985 1.00 72.00 110 ARG A CA 1
ATOM 776 C C . ARG A 1 110 ? -6.801 -9.028 10.973 1.00 72.00 110 ARG A C 1
ATOM 778 O O . ARG A 1 110 ? -7.669 -9.801 11.379 1.00 72.00 110 ARG A O 1
ATOM 785 N N . PRO A 1 111 ? -5.522 -9.122 11.372 1.00 60.53 111 PRO A N 1
ATOM 786 C CA . PRO A 1 111 ? -5.187 -9.844 12.591 1.00 60.53 111 PRO A CA 1
ATOM 787 C C . PRO A 1 111 ? -5.794 -9.077 13.778 1.00 60.53 111 PRO A C 1
ATOM 789 O O . PRO A 1 111 ? -5.598 -7.864 13.885 1.00 60.53 111 PRO A O 1
ATOM 792 N N . LEU A 1 112 ? -6.599 -9.778 14.580 1.00 55.31 112 LEU A N 1
ATOM 793 C CA . LEU A 1 112 ? -7.211 -9.271 15.813 1.00 55.31 112 LEU A CA 1
ATOM 794 C C . LEU A 1 112 ? -6.184 -9.186 16.945 1.00 55.31 112 LEU A C 1
ATOM 796 O O . LEU A 1 112 ? -5.285 -10.059 16.977 1.00 55.31 112 LEU A O 1
#

Solvent-accessible surface area (backbone atoms only — not comparable to full-atom values): 6848 Å² total; per-residue (Å²): 133,86,84,88,80,88,80,88,79,73,83,81,75,80,80,54,74,71,84,58,92,86,66,56,63,63,56,51,53,49,52,53,52,58,59,52,43,36,79,78,54,71,67,66,90,71,39,33,35,37,44,88,38,83,91,84,33,34,37,38,38,38,60,54,96,58,35,35,39,42,30,39,59,80,60,42,35,35,41,37,39,61,93,46,76,88,51,73,46,73,40,49,39,77,88,61,44,48,62,51,45,51,56,47,50,75,69,20,51,65,84,129

Foldseek 3Di:
DDDDDDDDDDPDQPPPPPPDPDDQPVVVVVVLVVLLVCLVVPDPAPQWAWADDPPRWIWIWHDDDQWIWTDTLPFWIWIDGNVDHPDIRIGTDPPRRNVSRVSSNVSHDYDD

pLDDT: mean 77.79, std 19.13, range [33.19, 94.38]